Protein AF-X1BGV6-F1 (afdb_monomer)

Secondary structure (DSSP, 8-state):
--GGGTEEEE--SSS-EEEESS---B--TTSPPPSSS-----TTHHHHHHHHHHHHHTTT---EEEEE-B-TTTB-TTS-TTSTTTB-TT--

Radius of gyration: 14.38 Å; Cα contacts (8 Å, |Δi|>4): 179; chains: 1; bounding box: 31×27×41 Å

Structure (mmCIF, N/CA/C/O backbone):
data_AF-X1BGV6-F1
#
_entry.id   AF-X1BGV6-F1
#
loop_
_atom_site.group_PDB
_atom_site.id
_atom_site.type_symbol
_atom_site.label_atom_id
_atom_site.label_alt_id
_atom_site.label_comp_id
_atom_site.label_asym_id
_atom_site.label_entity_id
_atom_site.label_seq_id
_atom_site.pdbx_PDB_ins_code
_atom_site.Cartn_x
_atom_site.Ca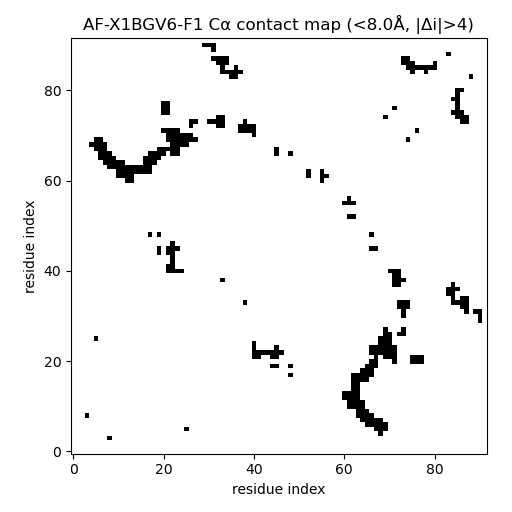rtn_y
_atom_site.Cartn_z
_atom_site.occupancy
_atom_site.B_iso_or_equiv
_atom_site.auth_seq_id
_atom_site.auth_comp_id
_atom_site.auth_asym_id
_atom_site.auth_atom_id
_atom_site.pdbx_PDB_model_num
ATOM 1 N N . MET A 1 1 ? -1.995 -17.651 -3.560 1.00 64.31 1 MET A N 1
ATOM 2 C CA . MET A 1 1 ? -0.927 -16.637 -3.710 1.00 64.31 1 MET A CA 1
ATOM 3 C C . MET A 1 1 ? -0.957 -15.744 -2.479 1.00 64.31 1 MET A C 1
ATOM 5 O O . MET A 1 1 ? -2.032 -15.271 -2.139 1.00 64.31 1 MET A O 1
ATOM 9 N N . ASP A 1 2 ? 0.160 -15.572 -1.770 1.00 85.06 2 ASP A N 1
ATOM 10 C CA . ASP A 1 2 ? 0.195 -14.717 -0.575 1.00 85.06 2 ASP A CA 1
ATOM 11 C C . ASP A 1 2 ? 0.450 -13.248 -0.957 1.00 85.06 2 ASP A C 1
ATOM 13 O O . ASP A 1 2 ? 1.561 -12.860 -1.330 1.00 85.06 2 ASP A O 1
ATOM 17 N N . PHE A 1 3 ? -0.595 -12.422 -0.866 1.00 88.88 3 PHE A N 1
ATOM 18 C CA . PHE A 1 3 ? -0.526 -10.991 -1.167 1.00 88.88 3 PHE A CA 1
ATOM 19 C C . PHE A 1 3 ? 0.114 -10.162 -0.045 1.00 88.88 3 PHE A C 1
ATOM 21 O O . PHE A 1 3 ? 0.532 -9.031 -0.300 1.00 88.88 3 PHE A O 1
ATOM 28 N N . ARG A 1 4 ? 0.275 -10.704 1.172 1.00 93.69 4 ARG A N 1
ATOM 29 C CA . ARG A 1 4 ? 0.783 -9.962 2.347 1.00 93.69 4 ARG A CA 1
ATOM 30 C C . ARG A 1 4 ? 2.242 -9.520 2.194 1.00 93.69 4 ARG A C 1
ATOM 32 O O . ARG A 1 4 ? 2.708 -8.568 2.833 1.00 93.69 4 ARG A O 1
ATOM 39 N N . LYS A 1 5 ? 2.970 -10.173 1.281 1.00 94.00 5 LYS A N 1
ATOM 40 C CA . LYS A 1 5 ? 4.314 -9.768 0.846 1.00 94.00 5 LYS A CA 1
ATOM 41 C C . LYS A 1 5 ? 4.334 -8.382 0.189 1.00 94.00 5 LYS A C 1
ATOM 43 O O . LYS A 1 5 ? 5.346 -7.679 0.297 1.00 94.00 5 LYS A O 1
ATOM 48 N N . TYR A 1 6 ? 3.246 -8.000 -0.478 1.00 95.44 6 TYR A N 1
ATOM 49 C CA . TYR A 1 6 ? 3.122 -6.782 -1.286 1.00 95.44 6 TYR A CA 1
ATOM 50 C C . TYR A 1 6 ? 2.117 -5.779 -0.723 1.00 95.44 6 TYR A C 1
ATOM 52 O O . TYR A 1 6 ? 2.271 -4.586 -0.959 1.00 95.44 6 TYR A O 1
ATOM 60 N N . PHE A 1 7 ? 1.152 -6.247 0.061 1.00 97.31 7 PHE A N 1
ATOM 61 C CA . PHE A 1 7 ? 0.112 -5.429 0.665 1.00 97.31 7 PHE A CA 1
ATOM 62 C C . PHE A 1 7 ? 0.035 -5.674 2.167 1.00 97.31 7 PHE A C 1
ATOM 64 O O . PHE A 1 7 ? 0.375 -6.746 2.662 1.00 97.31 7 PHE A O 1
ATOM 71 N N . GLU A 1 8 ? -0.402 -4.669 2.903 1.00 97.56 8 GLU A N 1
ATOM 72 C CA . GLU A 1 8 ? -0.918 -4.820 4.257 1.00 97.56 8 GLU A CA 1
ATOM 73 C C . GLU A 1 8 ? -2.388 -4.450 4.225 1.00 97.56 8 GLU A C 1
ATOM 75 O O . GLU A 1 8 ? -2.732 -3.415 3.664 1.00 97.56 8 GLU A O 1
ATOM 80 N N . PHE A 1 9 ? -3.257 -5.294 4.757 1.00 97.62 9 PHE A N 1
ATOM 81 C CA . PHE A 1 9 ? -4.687 -5.034 4.720 1.00 97.62 9 PHE A CA 1
ATOM 82 C C . PHE A 1 9 ? -5.387 -5.751 5.863 1.00 97.62 9 PHE A C 1
ATOM 84 O O . PHE A 1 9 ? -4.978 -6.848 6.252 1.00 97.62 9 PHE A O 1
ATOM 91 N N . ALA A 1 10 ? -6.464 -5.147 6.351 1.00 97.62 10 ALA A N 1
ATOM 92 C CA . ALA A 1 10 ? -7.381 -5.765 7.293 1.00 97.62 10 ALA A CA 1
ATOM 93 C C . ALA A 1 10 ? -8.811 -5.271 7.055 1.00 97.62 10 ALA A C 1
ATOM 95 O O . ALA A 1 10 ? -9.044 -4.254 6.394 1.00 97.62 10 ALA A O 1
ATOM 96 N N . LYS A 1 11 ? -9.766 -6.039 7.581 1.00 97.62 11 LYS A N 1
ATOM 97 C CA . LYS A 1 11 ? -11.172 -5.638 7.652 1.00 97.62 11 LYS A CA 1
ATOM 98 C C . LYS A 1 11 ? -11.389 -4.755 8.880 1.00 97.62 11 LYS A C 1
ATOM 100 O O . LYS A 1 11 ? -10.720 -4.965 9.885 1.00 97.62 11 LYS A O 1
ATOM 105 N N . GLY A 1 12 ? -12.348 -3.840 8.789 1.00 97.19 12 GLY A N 1
ATOM 106 C CA . GLY A 1 12 ? -12.846 -3.059 9.921 1.00 97.19 12 GLY A CA 1
ATOM 107 C C . GLY A 1 12 ? -14.330 -3.296 10.190 1.00 97.19 12 GLY A C 1
ATOM 108 O O . GLY A 1 12 ? -14.978 -4.098 9.516 1.00 97.19 12 GLY A O 1
ATOM 109 N N . GLY A 1 13 ? -14.870 -2.568 11.164 1.00 97.50 13 GLY A N 1
ATOM 110 C CA . GLY A 1 13 ? -16.285 -2.590 11.548 1.00 97.50 13 GLY A CA 1
ATOM 111 C C . GLY A 1 13 ? -17.076 -1.339 11.151 1.00 97.50 13 GLY A C 1
ATOM 112 O O . GLY A 1 13 ? -18.301 -1.354 11.226 1.00 97.50 13 GLY A O 1
ATOM 113 N N . VAL A 1 14 ? -16.409 -0.264 10.717 1.00 97.56 14 VAL A N 1
ATOM 114 C CA . VAL A 1 14 ? -17.038 1.041 10.422 1.00 97.56 14 VAL A CA 1
ATOM 115 C C . VAL A 1 14 ? -16.946 1.401 8.928 1.00 97.56 14 VAL A C 1
ATOM 117 O O . VAL A 1 14 ? -16.081 0.860 8.231 1.00 97.56 14 VAL A O 1
ATOM 120 N N . PRO A 1 15 ? -17.790 2.315 8.398 1.00 97.75 15 PRO A N 1
ATOM 121 C CA . PRO A 1 15 ? -17.822 2.667 6.971 1.00 97.75 15 PRO A CA 1
ATOM 122 C C . PRO A 1 15 ? -16.678 3.616 6.566 1.00 97.75 15 PRO A C 1
ATOM 124 O O . PRO A 1 15 ? -16.891 4.664 5.961 1.00 97.75 15 PRO A O 1
ATOM 127 N N . VAL A 1 16 ? -15.443 3.254 6.912 1.00 97.88 16 VAL A N 1
ATOM 128 C CA . VAL A 1 16 ? -14.223 3.991 6.577 1.00 97.88 16 VAL A CA 1
ATOM 129 C C . VAL A 1 16 ? -13.214 3.021 5.973 1.00 97.88 16 VAL A C 1
ATOM 131 O O . VAL A 1 16 ? -12.937 1.964 6.543 1.00 97.88 16 VAL A O 1
ATOM 134 N N . ILE A 1 17 ? -12.650 3.401 4.822 1.00 98.25 17 ILE A N 1
ATOM 135 C CA . ILE A 1 17 ? -11.571 2.676 4.144 1.00 98.25 17 ILE A CA 1
ATOM 136 C C . ILE A 1 17 ? -10.364 3.606 4.016 1.00 98.25 17 ILE A C 1
ATOM 138 O O . ILE A 1 17 ? -10.453 4.651 3.373 1.00 98.25 17 ILE A O 1
ATOM 142 N N . LEU A 1 18 ? -9.221 3.207 4.574 1.00 98.50 18 LEU A N 1
ATOM 143 C CA . LEU A 1 18 ? -7.945 3.894 4.378 1.00 98.50 18 LEU A CA 1
ATOM 144 C C . LEU A 1 18 ? -7.106 3.180 3.314 1.00 98.50 18 LEU A C 1
ATOM 146 O O . LEU A 1 18 ? -6.671 2.043 3.499 1.00 98.50 18 LEU A O 1
ATOM 150 N N . SER A 1 19 ? -6.821 3.864 2.208 1.00 98.06 19 SER A N 1
ATOM 151 C CA . SER A 1 19 ? -5.930 3.357 1.160 1.00 98.06 19 SER A CA 1
ATOM 152 C C . SER A 1 19 ? -4.634 4.161 1.085 1.00 98.06 19 SER A C 1
ATOM 154 O O . SER A 1 19 ? -4.678 5.387 1.004 1.00 98.06 19 SER A O 1
ATOM 156 N N . CYS A 1 20 ? -3.486 3.484 1.018 1.00 98.19 20 CYS A N 1
ATOM 157 C CA . CYS A 1 20 ? -2.187 4.116 0.773 1.00 98.19 20 CYS A CA 1
ATOM 158 C C . CYS A 1 20 ? -1.515 3.479 -0.458 1.00 98.19 20 CYS A C 1
ATOM 160 O O . CYS A 1 20 ? -0.772 2.502 -0.320 1.00 98.19 20 CYS A O 1
ATOM 162 N N . PRO A 1 21 ? -1.780 3.985 -1.679 1.00 97.50 21 PRO A N 1
ATOM 163 C CA . PRO A 1 21 ? -1.277 3.374 -2.908 1.00 97.50 21 PRO A CA 1
ATOM 164 C C . PRO A 1 21 ? 0.200 3.685 -3.182 1.00 97.50 21 PRO A C 1
ATOM 166 O O . PRO A 1 21 ? 0.846 2.933 -3.910 1.00 97.50 21 PRO A O 1
ATOM 169 N N . HIS A 1 22 ? 0.756 4.768 -2.627 1.00 97.69 22 HIS A N 1
ATOM 170 C CA . HIS A 1 22 ? 2.080 5.294 -3.007 1.00 97.69 22 HIS A CA 1
ATOM 171 C C . HIS A 1 22 ? 3.115 5.333 -1.877 1.00 97.69 22 HIS A C 1
ATOM 173 O O . HIS A 1 22 ? 4.229 5.791 -2.117 1.00 97.69 22 HIS A O 1
ATOM 179 N N . GLY A 1 23 ? 2.804 4.814 -0.686 1.00 95.56 23 GLY A N 1
ATOM 180 C CA . GLY A 1 23 ? 3.728 4.800 0.458 1.00 95.56 23 GLY A CA 1
ATOM 181 C C . GLY A 1 23 ? 4.761 3.665 0.460 1.00 95.56 23 GLY A C 1
ATOM 182 O O . GLY A 1 23 ? 5.594 3.592 1.359 1.00 95.56 23 GLY A O 1
ATOM 183 N N . GLY A 1 24 ? 4.706 2.755 -0.515 1.00 96.69 24 GLY A N 1
ATOM 184 C CA . GLY A 1 24 ? 5.540 1.557 -0.554 1.00 96.69 24 GLY A CA 1
ATOM 185 C C . GLY A 1 24 ? 7.017 1.810 -0.882 1.00 96.69 24 GLY A C 1
ATOM 186 O O . GLY A 1 24 ? 7.362 2.680 -1.679 1.00 96.69 24 GLY A O 1
ATOM 187 N N . PHE A 1 25 ? 7.901 0.971 -0.332 1.00 96.25 25 PHE A N 1
ATOM 188 C CA . PHE A 1 25 ? 9.356 1.031 -0.553 1.00 96.25 25 PHE A CA 1
ATOM 189 C C . PHE A 1 25 ? 9.914 -0.162 -1.344 1.00 96.25 25 PHE A C 1
ATOM 191 O O . PHE A 1 25 ? 11.027 -0.102 -1.870 1.00 96.25 25 PHE A O 1
ATOM 198 N N . LYS A 1 26 ? 9.169 -1.269 -1.456 1.00 96.31 26 LYS A N 1
ATOM 199 C CA . LYS A 1 26 ? 9.6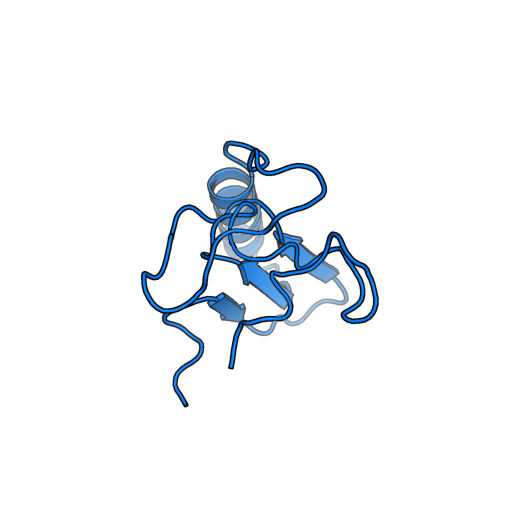55 -2.498 -2.098 1.00 96.31 26 LYS A CA 1
ATOM 200 C C . LYS A 1 26 ? 9.822 -2.292 -3.599 1.00 96.31 26 LYS A C 1
ATOM 202 O O . LYS A 1 26 ? 8.896 -1.872 -4.285 1.00 96.31 26 LYS A O 1
ATOM 207 N N . LYS A 1 27 ? 10.966 -2.712 -4.137 1.00 96.31 27 LYS A N 1
ATOM 208 C CA . LYS A 1 27 ? 11.251 -2.736 -5.579 1.00 96.31 27 LYS A CA 1
ATOM 209 C C . LYS A 1 27 ? 11.524 -4.174 -6.042 1.00 96.31 27 LYS A C 1
ATOM 211 O O . LYS A 1 27 ? 12.684 -4.545 -6.199 1.00 96.31 27 LYS A O 1
ATOM 216 N N . PRO A 1 28 ? 10.492 -5.022 -6.225 1.00 93.62 28 PRO A N 1
ATOM 217 C CA . PRO A 1 28 ? 10.694 -6.410 -6.638 1.00 93.62 28 PRO A CA 1
ATOM 218 C C . PRO A 1 28 ? 11.435 -6.487 -7.978 1.00 93.62 28 PRO A C 1
ATOM 220 O O . PRO A 1 28 ? 11.039 -5.817 -8.927 1.00 93.62 28 PRO A O 1
ATOM 223 N N . LYS A 1 29 ? 12.482 -7.318 -8.069 1.00 91.94 29 LYS A N 1
ATOM 224 C CA . LYS A 1 29 ? 13.299 -7.451 -9.293 1.00 91.94 29 LYS A CA 1
ATOM 225 C C . LYS A 1 29 ? 12.495 -7.933 -10.508 1.00 91.94 29 LYS A C 1
ATOM 227 O O . LYS A 1 29 ? 12.760 -7.491 -11.614 1.00 91.94 29 LYS A O 1
ATOM 232 N N . ARG A 1 30 ? 11.493 -8.794 -10.289 1.00 89.62 30 ARG A N 1
ATOM 233 C CA . ARG A 1 30 ? 10.625 -9.349 -11.347 1.00 89.62 30 ARG A CA 1
ATOM 234 C C . ARG A 1 30 ? 9.631 -8.346 -11.940 1.00 89.62 30 ARG A C 1
ATOM 236 O O . ARG A 1 30 ? 9.068 -8.636 -12.982 1.00 89.62 30 ARG A O 1
ATOM 243 N N . ILE A 1 31 ? 9.396 -7.206 -11.285 1.00 91.69 31 ILE A N 1
ATOM 244 C CA . ILE A 1 31 ? 8.521 -6.157 -11.817 1.00 91.69 31 ILE A CA 1
ATOM 245 C C . ILE A 1 31 ? 9.435 -5.084 -12.410 1.00 91.69 31 ILE A C 1
ATOM 247 O O . ILE A 1 31 ? 10.178 -4.466 -11.644 1.00 91.69 31 ILE A O 1
ATOM 251 N N . PRO A 1 32 ? 9.451 -4.863 -13.730 1.00 94.56 32 PRO A N 1
ATOM 252 C CA . PRO A 1 32 ? 10.240 -3.789 -14.315 1.00 94.56 32 PRO A CA 1
ATOM 253 C C . PRO A 1 32 ? 9.737 -2.411 -13.864 1.00 94.56 32 PRO A C 1
ATOM 255 O O . PRO A 1 32 ? 8.583 -2.235 -13.473 1.00 94.56 32 PRO A O 1
ATOM 258 N N . ASP A 1 33 ? 10.623 -1.418 -13.882 1.00 96.44 33 ASP A N 1
ATOM 259 C CA . ASP A 1 33 ? 10.236 -0.040 -13.579 1.00 96.44 33 ASP A CA 1
ATOM 260 C C . ASP A 1 33 ? 9.317 0.504 -14.680 1.00 96.44 33 ASP A C 1
ATOM 262 O O . ASP A 1 33 ? 9.475 0.194 -15.866 1.00 96.44 33 ASP A O 1
ATOM 266 N N . LYS A 1 34 ? 8.368 1.355 -14.284 1.00 95.25 34 LYS A N 1
ATOM 267 C CA . LYS A 1 34 ? 7.508 2.088 -15.212 1.00 95.25 34 LYS A CA 1
ATOM 268 C C . LYS A 1 34 ? 8.353 2.960 -16.123 1.00 95.25 34 LYS A C 1
ATOM 270 O O . LYS A 1 34 ? 9.299 3.616 -15.680 1.00 95.25 34 LYS A O 1
ATOM 275 N N . ILE A 1 35 ? 7.940 3.038 -17.381 1.00 94.56 35 ILE A N 1
ATOM 276 C CA . ILE A 1 35 ? 8.562 3.928 -18.360 1.00 94.56 35 ILE A CA 1
ATOM 277 C C . ILE A 1 35 ? 8.045 5.355 -18.133 1.00 94.56 35 ILE A C 1
ATOM 279 O O . ILE A 1 35 ? 8.849 6.260 -17.914 1.00 94.56 35 ILE A O 1
ATOM 283 N N . ASN A 1 36 ? 6.717 5.518 -18.040 1.00 94.50 36 ASN A N 1
ATOM 284 C CA . ASN A 1 36 ? 6.046 6.819 -17.978 1.00 94.50 36 ASN A CA 1
ATOM 285 C C . ASN A 1 36 ? 5.489 7.186 -16.588 1.00 94.50 36 ASN A C 1
ATOM 287 O O . ASN A 1 36 ? 5.206 6.333 -15.734 1.00 94.50 36 ASN A O 1
ATOM 291 N N . GLY A 1 37 ? 5.249 8.489 -16.416 1.00 92.88 37 GLY A N 1
ATOM 292 C CA . GLY A 1 37 ? 4.617 9.095 -15.243 1.00 92.88 37 GLY A CA 1
AT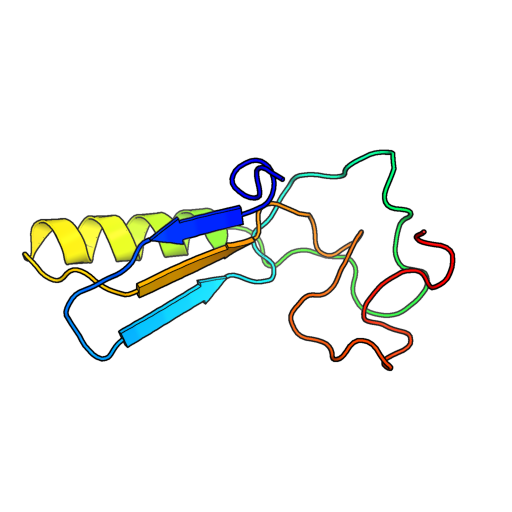OM 293 C C . GLY A 1 37 ? 5.539 9.232 -14.024 1.00 92.88 37 GLY A C 1
ATOM 294 O O . GLY A 1 37 ? 6.694 8.801 -14.063 1.00 92.88 37 GLY A O 1
ATOM 295 N N . PRO A 1 38 ? 5.030 9.805 -12.916 1.00 92.00 38 PRO A N 1
ATOM 296 C CA . PRO A 1 38 ? 5.803 9.974 -11.692 1.00 92.00 38 PRO A CA 1
ATOM 297 C C . PRO A 1 38 ? 6.319 8.638 -11.153 1.00 92.00 38 PRO A C 1
ATOM 299 O O . PRO A 1 38 ? 5.620 7.616 -11.175 1.00 92.00 38 PRO A O 1
ATOM 302 N N . LYS A 1 39 ? 7.562 8.662 -10.667 1.00 91.25 39 LYS A N 1
ATOM 303 C CA . LYS A 1 39 ? 8.253 7.510 -10.062 1.00 91.25 39 LYS A CA 1
ATOM 304 C C . LYS A 1 39 ? 8.595 7.739 -8.591 1.00 91.25 39 LYS A C 1
ATOM 306 O O . LYS A 1 39 ? 9.048 6.810 -7.930 1.00 91.25 39 LYS A O 1
ATOM 311 N N . ILE A 1 40 ? 8.387 8.957 -8.098 1.00 92.19 40 ILE A N 1
ATOM 312 C CA . ILE A 1 40 ? 8.630 9.342 -6.710 1.00 92.19 40 ILE A CA 1
ATOM 313 C C . ILE A 1 40 ? 7.437 8.874 -5.873 1.00 92.19 40 ILE A C 1
ATOM 315 O O . ILE A 1 40 ? 6.288 9.104 -6.247 1.00 92.19 40 ILE A O 1
ATOM 319 N N . ALA A 1 41 ? 7.727 8.170 -4.782 1.00 91.44 41 ALA A N 1
ATOM 320 C CA . ALA A 1 41 ? 6.739 7.766 -3.792 1.00 91.44 41 ALA A CA 1
ATOM 321 C C . ALA A 1 41 ? 6.297 8.955 -2.928 1.00 91.44 41 ALA A C 1
ATOM 323 O O . ALA A 1 41 ? 7.079 9.879 -2.682 1.00 91.44 41 ALA A O 1
ATOM 324 N N . ASP A 1 42 ? 5.079 8.872 -2.401 1.00 94.00 42 ASP A N 1
ATOM 325 C CA . ASP A 1 42 ? 4.555 9.849 -1.452 1.00 94.00 42 ASP A CA 1
ATOM 326 C C . ASP A 1 42 ? 5.195 9.547 -0.094 1.00 94.00 42 ASP A C 1
ATOM 328 O O . ASP A 1 42 ? 4.735 8.685 0.664 1.00 94.00 42 ASP A O 1
ATOM 332 N N . ARG A 1 43 ? 6.347 10.178 0.165 1.00 90.94 43 ARG A N 1
ATOM 333 C CA . ARG A 1 43 ? 7.206 9.855 1.314 1.00 90.94 43 ARG A CA 1
ATOM 334 C C . ARG A 1 43 ? 6.408 9.893 2.617 1.00 90.94 43 ARG A C 1
ATOM 336 O O . ARG A 1 43 ? 5.552 10.746 2.813 1.00 90.94 43 ARG A O 1
ATOM 343 N N . ASN A 1 44 ? 6.719 8.961 3.513 1.00 94.75 44 ASN A N 1
ATOM 344 C CA . ASN A 1 44 ? 6.122 8.809 4.844 1.00 94.75 44 ASN A CA 1
ATOM 345 C C . ASN A 1 44 ? 4.624 8.465 4.895 1.00 94.75 44 ASN A C 1
ATOM 347 O O . ASN A 1 44 ? 4.150 8.117 5.974 1.00 94.75 44 ASN A O 1
ATOM 351 N N . THR A 1 45 ? 3.885 8.454 3.780 1.00 97.44 45 THR A N 1
ATOM 352 C CA . THR A 1 45 ? 2.440 8.149 3.798 1.00 97.44 45 THR A CA 1
ATOM 353 C C . THR A 1 45 ? 2.115 6.756 4.339 1.00 97.44 45 THR A C 1
ATOM 355 O O . THR A 1 45 ? 1.094 6.597 4.997 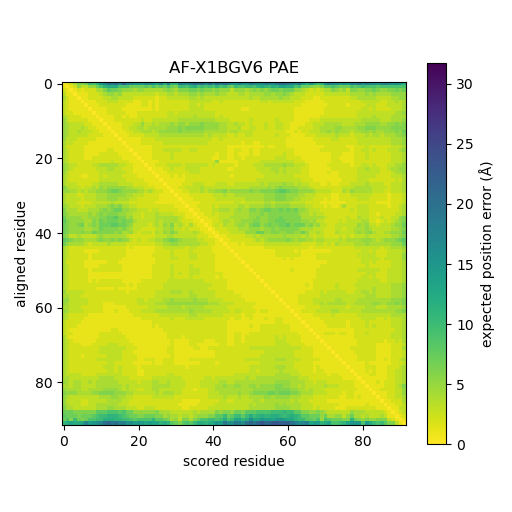1.00 97.44 45 THR A O 1
ATOM 358 N N . TYR A 1 46 ? 2.999 5.765 4.164 1.00 97.62 46 TYR A N 1
ATOM 359 C CA . TYR A 1 46 ? 2.840 4.447 4.792 1.00 97.62 46 TYR A CA 1
ATOM 360 C C . TYR A 1 46 ? 2.883 4.527 6.324 1.00 97.62 46 TYR A C 1
ATOM 362 O O . TYR A 1 46 ? 2.021 3.970 6.998 1.00 97.62 46 TYR A O 1
ATOM 370 N N . PHE A 1 47 ? 3.859 5.249 6.883 1.00 97.62 47 PHE A N 1
ATOM 371 C CA . PHE A 1 47 ? 4.001 5.403 8.333 1.00 97.62 47 PHE A CA 1
ATOM 372 C C . PHE A 1 47 ? 2.878 6.255 8.926 1.00 97.62 47 PHE A C 1
ATOM 374 O O . PHE A 1 47 ? 2.352 5.916 9.979 1.00 97.62 47 PHE A O 1
ATOM 381 N N . ILE A 1 48 ? 2.457 7.307 8.219 1.00 98.44 48 ILE A N 1
ATOM 382 C CA . ILE A 1 48 ? 1.300 8.121 8.609 1.00 98.44 48 ILE A CA 1
ATOM 383 C C . ILE A 1 48 ? 0.026 7.268 8.598 1.00 98.44 48 ILE A C 1
ATOM 385 O O . ILE A 1 48 ? -0.738 7.315 9.554 1.00 98.44 48 ILE A O 1
ATOM 389 N N . ALA A 1 49 ? -0.186 6.437 7.572 1.00 98.44 49 ALA A N 1
ATOM 390 C CA . ALA A 1 49 ? -1.334 5.534 7.525 1.00 98.44 49 ALA A CA 1
ATOM 391 C C . ALA A 1 49 ? -1.327 4.539 8.696 1.00 98.44 49 ALA A C 1
ATOM 393 O O . ALA A 1 49 ? -2.356 4.342 9.334 1.00 98.44 49 ALA A O 1
ATOM 394 N N . LYS A 1 50 ? -0.163 3.965 9.029 1.00 98.38 50 LYS A N 1
ATOM 395 C CA . LYS A 1 50 ? -0.003 3.098 10.207 1.00 98.38 50 LYS A CA 1
ATOM 396 C C . LYS A 1 50 ? -0.290 3.828 11.519 1.00 98.38 50 LYS A C 1
ATOM 398 O O . LYS A 1 50 ? -0.940 3.247 12.377 1.00 98.38 50 LYS A O 1
ATOM 403 N N . LEU A 1 51 ? 0.151 5.079 11.657 1.00 98.62 51 LEU A N 1
ATOM 404 C CA . LEU A 1 51 ? -0.139 5.904 12.830 1.00 98.62 51 LEU A CA 1
ATOM 405 C C . LEU A 1 51 ? -1.640 6.198 12.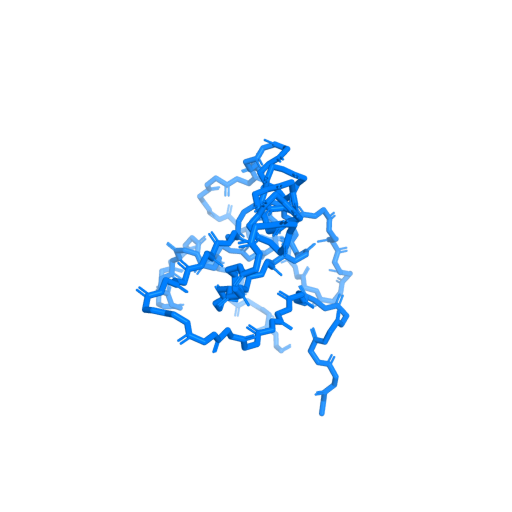958 1.00 98.62 51 LEU A C 1
ATOM 407 O O . LEU A 1 51 ? -2.183 6.093 14.049 1.00 98.62 51 LEU A O 1
ATOM 411 N N . ILE A 1 52 ? -2.320 6.528 11.856 1.00 98.50 52 ILE A N 1
ATOM 412 C CA . ILE A 1 52 ? -3.776 6.739 11.851 1.00 98.50 52 ILE A CA 1
ATOM 413 C C . ILE A 1 52 ? -4.501 5.465 12.297 1.00 98.50 52 ILE A C 1
ATOM 415 O O . ILE A 1 52 ? -5.383 5.546 13.145 1.00 98.50 52 ILE A O 1
ATOM 419 N N . ILE A 1 53 ? -4.113 4.303 11.760 1.00 98.50 53 ILE A N 1
ATOM 420 C CA . ILE A 1 53 ? -4.693 3.004 12.137 1.00 98.50 53 ILE A CA 1
ATOM 421 C C . ILE A 1 53 ? -4.502 2.748 13.638 1.00 98.50 53 ILE A C 1
ATOM 423 O O . ILE A 1 53 ? -5.486 2.530 14.332 1.00 98.50 53 ILE A O 1
ATOM 427 N N . ASP A 1 54 ? -3.276 2.873 14.154 1.00 98.50 54 ASP A N 1
ATOM 428 C CA . ASP A 1 54 ? -2.965 2.664 15.579 1.00 98.50 54 ASP A CA 1
ATOM 429 C C . ASP A 1 54 ? -3.755 3.612 16.503 1.00 98.50 54 ASP A C 1
ATOM 431 O O . ASP A 1 54 ? -4.275 3.201 17.541 1.00 98.50 54 ASP A O 1
ATOM 435 N N . LEU A 1 55 ? -3.901 4.885 16.122 1.00 98.69 55 LEU A N 1
ATOM 436 C CA . LEU A 1 55 ? -4.677 5.857 16.896 1.00 98.69 55 LEU A CA 1
ATOM 437 C C . LEU A 1 55 ? -6.181 5.554 16.903 1.00 98.69 55 LEU A C 1
ATOM 439 O O . LEU A 1 55 ? -6.848 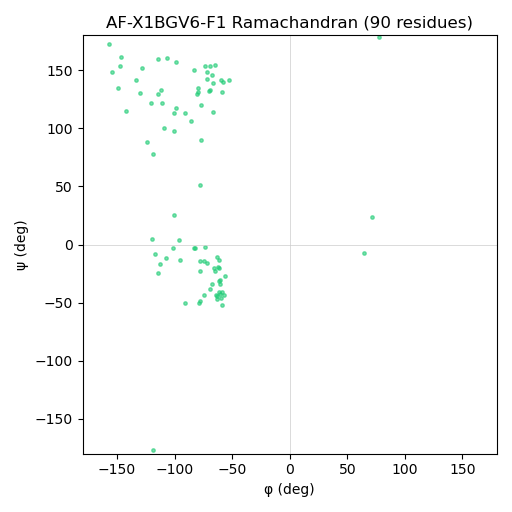5.838 17.900 1.00 98.69 55 LEU A O 1
ATOM 443 N N . LEU A 1 56 ? -6.720 5.012 15.809 1.00 98.31 56 LEU A N 1
ATOM 444 C CA . LEU A 1 56 ? -8.122 4.604 15.714 1.00 98.31 56 LEU A CA 1
ATOM 445 C C . LEU A 1 56 ? -8.380 3.308 16.492 1.00 98.31 56 LEU A C 1
ATOM 447 O O . LEU A 1 56 ? -9.327 3.266 17.277 1.00 98.31 56 LEU A O 1
ATOM 451 N N . GLU A 1 57 ? -7.491 2.318 16.384 1.00 97.44 57 GLU A N 1
ATOM 452 C CA . GLU A 1 57 ? -7.536 1.072 17.165 1.00 97.44 57 GLU A CA 1
ATOM 453 C C . GLU A 1 57 ? -7.519 1.372 18.676 1.00 97.44 57 GLU A C 1
ATOM 455 O O . GLU A 1 57 ? -8.354 0.870 19.427 1.00 97.44 57 GLU A O 1
ATOM 460 N N . LYS A 1 58 ? -6.665 2.301 19.134 1.00 98.44 58 LYS A N 1
ATOM 461 C CA . LYS A 1 58 ? -6.637 2.773 20.538 1.00 98.44 58 LYS A CA 1
ATOM 462 C C . LYS A 1 58 ? -7.930 3.449 21.002 1.00 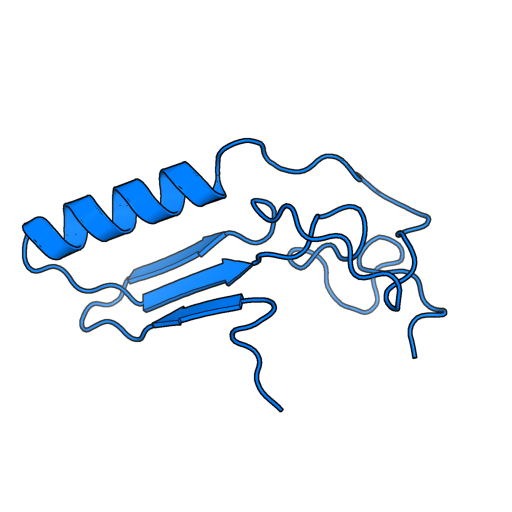98.44 58 LYS A C 1
ATOM 464 O O . LYS A 1 58 ? -8.159 3.565 22.203 1.00 98.44 58 LYS A O 1
ATOM 469 N N . LYS A 1 59 ? -8.761 3.921 20.072 1.00 98.12 59 LYS A N 1
ATOM 470 C CA . LYS A 1 59 ? -10.091 4.489 20.341 1.00 98.12 59 LYS A CA 1
ATOM 471 C C . LYS A 1 59 ? -11.219 3.466 20.170 1.00 98.12 59 LYS A C 1
ATOM 473 O O . LYS A 1 59 ? -12.379 3.848 20.287 1.00 98.12 59 LYS A O 1
ATOM 478 N N . GLY A 1 60 ? -10.900 2.199 19.895 1.00 98.00 60 GLY A N 1
ATOM 479 C CA . GLY A 1 60 ? -11.882 1.151 19.614 1.00 98.00 60 GLY A CA 1
ATOM 480 C C . GLY A 1 60 ? -12.573 1.307 18.256 1.00 98.00 60 GLY A C 1
ATOM 481 O O . GLY A 1 60 ? -13.703 0.854 18.092 1.00 98.00 60 GLY A O 1
ATOM 482 N N . ILE A 1 61 ? -11.940 1.996 17.300 1.00 98.19 61 ILE A N 1
ATOM 483 C CA . ILE A 1 61 ? -12.474 2.222 15.954 1.00 98.19 61 ILE A CA 1
ATOM 484 C C . ILE A 1 61 ? -11.657 1.404 14.956 1.00 98.19 61 ILE A C 1
ATOM 486 O O . ILE A 1 61 ? -10.599 1.831 14.498 1.00 98.19 61 ILE A O 1
ATOM 490 N N . ASP A 1 62 ? -12.193 0.259 14.553 1.00 97.81 62 ASP A N 1
ATOM 491 C CA . ASP A 1 62 ? -11.544 -0.600 13.567 1.00 97.81 62 ASP A CA 1
ATOM 492 C C . ASP A 1 62 ? -12.004 -0.234 12.152 1.00 97.81 62 ASP A C 1
ATOM 494 O O . ASP A 1 62 ? -13.166 -0.435 11.784 1.00 97.81 62 ASP A O 1
ATOM 498 N N . ILE A 1 63 ? -11.092 0.293 11.333 1.00 98.56 63 ILE A N 1
ATOM 499 C CA . ILE A 1 63 ? -11.360 0.664 9.936 1.00 98.56 63 ILE A CA 1
ATOM 500 C C . ILE A 1 63 ? -10.876 -0.408 8.960 1.00 98.56 63 ILE A C 1
ATOM 502 O O . ILE A 1 63 ? -9.958 -1.177 9.242 1.00 98.56 63 ILE A O 1
ATOM 506 N N . TYR A 1 64 ? -11.455 -0.429 7.762 1.00 98.75 64 TYR A N 1
ATOM 507 C CA . TYR A 1 64 ? -10.865 -1.176 6.657 1.00 98.75 64 TYR A CA 1
ATOM 508 C C . TYR A 1 64 ? -9.613 -0.449 6.174 1.00 98.75 64 TYR A C 1
ATOM 510 O O . TYR A 1 64 ? -9.601 0.780 6.074 1.00 98.75 64 TYR A O 1
ATOM 518 N N . TYR A 1 65 ? -8.572 -1.189 5.800 1.00 98.50 65 TYR A N 1
ATOM 519 C CA . TYR A 1 65 ? -7.412 -0.566 5.173 1.00 98.50 65 TYR A CA 1
ATOM 520 C C . TYR A 1 65 ? -6.718 -1.456 4.151 1.00 98.50 65 TYR A C 1
ATOM 522 O O . TYR A 1 65 ? -6.748 -2.685 4.230 1.00 98.50 65 TYR A O 1
ATOM 530 N N . ILE A 1 66 ? -6.047 -0.804 3.201 1.00 98.38 66 ILE A N 1
ATOM 531 C CA . ILE A 1 66 ? -5.124 -1.427 2.255 1.00 98.38 66 ILE A CA 1
ATOM 532 C C . ILE A 1 66 ? -3.923 -0.508 2.006 1.00 98.38 66 ILE A C 1
ATOM 534 O O . ILE A 1 66 ? -4.028 0.586 1.450 1.00 98.38 66 ILE A O 1
ATOM 538 N N . LEU A 1 67 ? -2.747 -0.962 2.423 1.00 98.38 67 LEU A N 1
ATOM 539 C CA . LEU A 1 67 ? -1.481 -0.260 2.271 1.00 98.38 67 LEU A CA 1
ATOM 540 C C . LEU A 1 67 ? -0.613 -1.015 1.270 1.00 98.38 67 LEU A C 1
ATOM 542 O O . LEU A 1 67 ? -0.289 -2.191 1.453 1.00 98.38 67 LEU A O 1
ATOM 546 N N . ASN A 1 68 ? -0.214 -0.335 0.204 1.00 97.69 68 ASN A N 1
ATOM 547 C CA . ASN A 1 68 ? 0.707 -0.887 -0.772 1.00 97.69 68 ASN A CA 1
ATOM 548 C C . ASN A 1 68 ? 2.152 -0.799 -0.255 1.00 97.69 68 ASN A C 1
ATOM 550 O O . ASN A 1 68 ? 2.616 0.262 0.159 1.00 97.69 68 ASN A O 1
ATOM 554 N N . LYS A 1 69 ? 2.895 -1.907 -0.335 1.00 97.06 69 LYS A N 1
ATOM 555 C CA . LYS A 1 69 ? 4.324 -1.963 0.009 1.00 97.06 69 LYS A CA 1
ATOM 556 C C . LYS A 1 69 ? 5.225 -1.791 -1.212 1.00 97.06 69 LYS A C 1
ATOM 558 O O . LYS A 1 69 ? 6.424 -1.599 -1.028 1.00 97.06 69 LYS A O 1
ATOM 563 N N . ILE A 1 70 ? 4.702 -1.879 -2.437 1.00 96.88 70 ILE A N 1
ATOM 564 C CA . ILE A 1 70 ? 5.465 -1.737 -3.684 1.00 96.88 70 ILE A CA 1
ATOM 565 C C . ILE A 1 70 ? 5.714 -0.255 -3.986 1.00 96.88 70 ILE A C 1
ATOM 567 O O . ILE A 1 70 ? 4.816 0.573 -3.919 1.00 96.88 70 ILE A O 1
ATOM 571 N N . HIS A 1 71 ? 6.939 0.090 -4.354 1.00 97.31 71 HIS A N 1
ATOM 572 C CA . HIS A 1 71 ? 7.313 1.448 -4.714 1.00 97.31 71 HIS A CA 1
ATOM 573 C C . HIS A 1 71 ? 6.631 1.904 -6.009 1.00 97.31 71 HIS A C 1
ATOM 575 O O . HIS A 1 71 ? 6.598 1.159 -6.993 1.00 97.31 71 HIS A O 1
ATOM 581 N N . ARG A 1 72 ? 6.172 3.1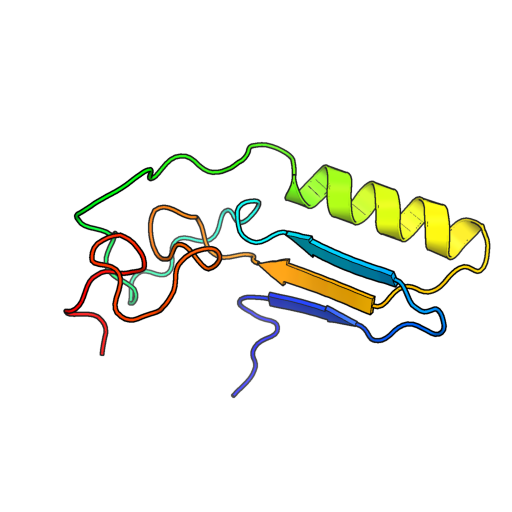63 -6.047 1.00 96.88 72 ARG A N 1
ATOM 582 C CA . ARG A 1 72 ? 5.450 3.751 -7.192 1.00 96.88 72 ARG A CA 1
ATOM 583 C C . ARG A 1 72 ? 6.224 3.670 -8.512 1.00 96.88 72 ARG A C 1
ATOM 585 O O . ARG A 1 72 ? 5.622 3.587 -9.575 1.00 96.88 72 ARG A O 1
ATOM 592 N N . SER A 1 73 ? 7.560 3.640 -8.472 1.00 96.94 73 SER A N 1
ATOM 593 C CA . SER A 1 73 ? 8.384 3.442 -9.679 1.00 96.94 73 SER A CA 1
ATOM 594 C C . SER A 1 73 ? 8.163 2.097 -10.380 1.00 96.94 73 SER A C 1
ATOM 596 O O . SER A 1 73 ? 8.516 1.989 -11.548 1.00 96.94 73 SER A O 1
ATOM 598 N N . LYS A 1 74 ? 7.600 1.089 -9.701 1.00 96.31 74 LYS A N 1
ATOM 599 C CA . LYS A 1 74 ? 7.265 -0.228 -10.268 1.00 96.31 74 LYS A CA 1
ATOM 600 C C . LYS A 1 74 ? 5.848 -0.267 -10.829 1.00 96.31 74 LYS A C 1
ATOM 602 O O . LYS A 1 74 ? 5.637 -0.678 -11.963 1.00 96.31 74 LYS A O 1
ATOM 607 N N . VAL A 1 75 ? 4.889 0.179 -10.025 1.00 95.62 75 VAL A N 1
ATOM 608 C CA . VAL A 1 75 ? 3.463 0.202 -10.352 1.00 95.62 75 VAL A CA 1
ATOM 609 C C . VAL A 1 75 ? 2.812 1.387 -9.644 1.00 95.62 75 VAL A C 1
ATOM 611 O O . VAL A 1 75 ? 3.071 1.644 -8.470 1.00 95.62 75 VAL A O 1
ATOM 614 N N . ASP A 1 76 ? 1.981 2.125 -10.367 1.00 96.94 76 ASP A N 1
ATOM 615 C CA . ASP A 1 76 ? 1.117 3.170 -9.844 1.00 96.94 76 ASP A CA 1
ATOM 616 C C . ASP A 1 76 ? -0.294 2.591 -9.707 1.00 96.94 76 ASP A C 1
ATOM 618 O O . ASP A 1 76 ? -1.052 2.520 -10.670 1.00 96.94 76 ASP A O 1
ATOM 622 N N . LEU A 1 77 ? -0.631 2.158 -8.491 1.00 95.62 77 LEU A N 1
ATOM 623 C CA . LEU A 1 77 ? -1.934 1.566 -8.170 1.00 95.62 77 LEU A CA 1
ATOM 624 C C . LEU A 1 77 ? -3.074 2.592 -8.111 1.00 95.62 77 LEU A C 1
ATOM 626 O O . LEU A 1 77 ? -4.220 2.211 -7.909 1.00 95.62 77 LEU A O 1
ATOM 630 N N . ASN A 1 78 ? -2.775 3.881 -8.297 1.00 96.56 78 ASN A N 1
ATOM 631 C CA . ASN A 1 78 ? -3.768 4.943 -8.443 1.00 96.56 78 ASN A CA 1
ATOM 632 C C . ASN A 1 78 ? -3.957 5.327 -9.924 1.00 96.56 78 ASN A C 1
ATOM 634 O O . ASN A 1 78 ? -4.273 6.471 -10.268 1.00 96.56 78 ASN A O 1
ATOM 638 N N . ARG A 1 79 ? -3.676 4.390 -10.834 1.00 96.06 79 ARG A N 1
ATOM 639 C CA . ARG A 1 79 ? -3.906 4.524 -12.272 1.00 96.06 79 ARG A CA 1
ATOM 640 C C . ARG A 1 79 ? -4.582 3.264 -12.804 1.00 96.06 79 ARG A C 1
ATOM 642 O O . ARG A 1 79 ? -4.234 2.163 -12.381 1.00 96.06 79 ARG A O 1
ATOM 649 N N . PRO A 1 80 ? -5.526 3.407 -13.748 1.00 95.25 80 PRO A N 1
ATOM 650 C CA . PRO A 1 80 ? -6.174 2.253 -14.344 1.00 95.25 80 PRO A CA 1
ATOM 651 C C . PRO A 1 80 ? -5.185 1.484 -15.234 1.00 95.25 80 PRO A C 1
ATOM 653 O O . PRO A 1 80 ? -4.268 2.089 -15.798 1.00 95.25 80 PRO A O 1
ATOM 656 N N . PRO A 1 81 ? -5.379 0.169 -15.429 1.00 92.44 81 PRO A N 1
ATOM 657 C CA . PRO A 1 81 ? -4.394 -0.683 -16.092 1.00 92.44 81 PRO A CA 1
ATOM 658 C C . PRO A 1 81 ? -4.147 -0.342 -17.569 1.00 92.44 81 PRO A C 1
ATOM 660 O O . PRO A 1 81 ? -3.075 -0.624 -18.094 1.00 92.44 81 PRO A O 1
ATOM 663 N N . HIS A 1 82 ? -5.101 0.310 -18.241 1.00 92.44 82 HIS A N 1
ATOM 664 C CA . HIS A 1 82 ? -4.926 0.788 -19.615 1.00 92.44 82 HIS A CA 1
ATOM 665 C C . HIS A 1 82 ? -4.026 2.037 -19.713 1.00 92.44 82 HIS A C 1
ATOM 667 O O . HIS A 1 82 ? -3.565 2.380 -20.804 1.00 92.44 82 HIS A O 1
ATOM 673 N N . SER A 1 83 ? -3.744 2.724 -18.598 1.00 94.62 83 SER A N 1
ATOM 674 C CA . SER A 1 83 ? -2.874 3.900 -18.587 1.00 94.62 83 SER A CA 1
ATOM 675 C C . SER A 1 83 ? -1.420 3.512 -18.852 1.00 94.62 83 SER A C 1
ATOM 677 O O . SER A 1 83 ? -0.846 2.662 -18.173 1.00 94.62 83 SER A O 1
ATOM 679 N N . SER A 1 84 ? -0.765 4.234 -19.764 1.00 92.81 84 SER A N 1
ATOM 680 C CA . SER A 1 84 ? 0.673 4.095 -20.040 1.00 92.81 84 SER A CA 1
ATOM 681 C C . SER A 1 84 ? 1.570 4.423 -18.836 1.00 92.81 84 SER A C 1
ATOM 683 O O . SER A 1 84 ? 2.764 4.127 -18.863 1.00 92.81 84 SER A O 1
ATOM 685 N N . SER A 1 85 ? 1.002 5.038 -17.792 1.00 95.38 85 SER A N 1
ATOM 686 C CA . SER A 1 85 ? 1.679 5.429 -16.553 1.00 95.38 85 SER A CA 1
ATOM 687 C C . SER A 1 85 ? 1.437 4.481 -15.371 1.00 95.38 85 SER A C 1
ATOM 689 O O . SER A 1 85 ? 2.014 4.715 -14.306 1.00 95.38 85 SER A O 1
ATOM 691 N N . ALA A 1 86 ? 0.611 3.438 -15.537 1.00 95.44 86 ALA A N 1
ATOM 692 C CA . ALA A 1 86 ? 0.221 2.525 -14.460 1.00 95.44 86 ALA A CA 1
ATOM 693 C C . ALA A 1 86 ? 1.306 1.496 -14.137 1.00 95.44 86 ALA A C 1
ATOM 695 O O . ALA A 1 86 ? 1.687 1.332 -12.986 1.00 95.44 86 ALA A O 1
ATOM 696 N N . PHE A 1 87 ? 1.853 0.825 -15.142 1.00 95.44 87 PHE A N 1
ATOM 697 C CA . PHE A 1 87 ? 2.938 -0.140 -14.983 1.00 95.44 87 PHE A CA 1
ATOM 698 C C . PHE A 1 87 ? 3.697 -0.278 -16.302 1.00 95.44 87 PHE A C 1
ATOM 700 O O . PHE A 1 87 ? 3.304 0.278 -17.330 1.00 95.44 87 PHE A O 1
ATOM 707 N N . ASN A 1 88 ? 4.814 -0.997 -16.284 1.00 95.00 88 ASN A N 1
ATOM 708 C CA . ASN A 1 88 ? 5.510 -1.335 -17.515 1.00 95.00 88 ASN A CA 1
ATOM 709 C C . ASN A 1 88 ? 4.783 -2.485 -18.229 1.00 95.00 88 ASN A C 1
ATOM 711 O O . ASN A 1 88 ? 4.669 -3.570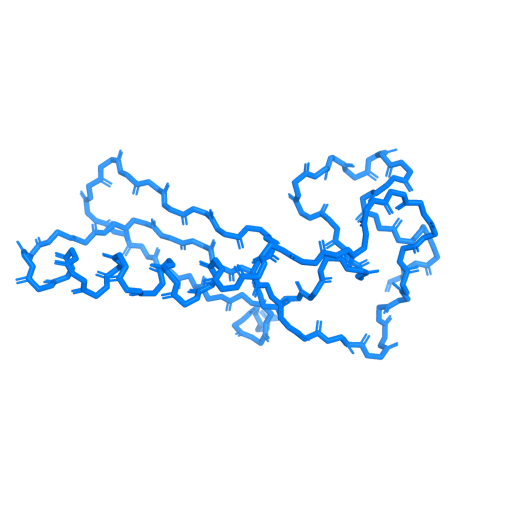 -17.665 1.00 95.00 88 ASN A O 1
ATOM 715 N N . LYS A 1 89 ? 4.323 -2.259 -19.465 1.00 87.19 89 LYS A N 1
ATOM 716 C CA . LYS A 1 89 ? 3.527 -3.225 -20.243 1.00 87.19 89 LYS A CA 1
ATOM 717 C C . LYS A 1 89 ? 4.257 -4.533 -20.582 1.00 87.19 89 LYS A C 1
ATOM 719 O O . LYS A 1 89 ? 3.603 -5.468 -21.019 1.00 87.19 89 LYS A O 1
ATOM 724 N N . THR A 1 90 ? 5.571 -4.618 -20.368 1.00 85.69 90 THR A N 1
ATOM 725 C CA . THR A 1 90 ? 6.327 -5.876 -20.490 1.00 85.69 90 THR A CA 1
ATOM 726 C C . THR A 1 90 ? 6.269 -6.748 -19.233 1.00 85.69 90 THR A C 1
ATOM 728 O O . THR A 1 90 ? 6.842 -7.833 -19.219 1.00 85.69 90 THR A O 1
ATOM 731 N N . SER A 1 91 ? 5.612 -6.285 -18.164 1.00 78.56 91 SER A N 1
ATOM 732 C CA . SER A 1 91 ? 5.395 -7.084 -16.956 1.00 78.56 91 SER A CA 1
ATOM 733 C C . SER A 1 91 ? 4.458 -8.251 -17.282 1.00 78.56 91 SER A C 1
ATOM 735 O O . SER A 1 91 ? 3.293 -8.019 -17.597 1.00 78.56 91 SER A O 1
ATOM 737 N N . THR A 1 92 ? 4.980 -9.476 -17.211 1.00 61.22 92 THR A N 1
ATOM 738 C CA . THR A 1 92 ? 4.245 -10.747 -17.347 1.00 61.22 92 THR A CA 1
ATOM 739 C C . THR A 1 92 ? 3.849 -11.317 -15.995 1.00 61.22 92 THR A C 1
ATOM 741 O O . THR A 1 92 ? 4.725 -11.295 -15.092 1.00 61.22 92 THR A O 1
#

Foldseek 3Di:
DDCVVFKDWDAWDDPDEAEAQFAADDDDPLQDFQPDDDQQGPHCPQVVSVVVQVVCVVVVGGHTYMYGNHHLRRARPVDDPPDSSGHHPPRD

Organism: NCBI:txid412755

Sequence (92 aa):
MDFRKYFEFAKGGVPVILSCPHGGFKKPKRIPDKINGPKIADRNTYFIAKLIIDLLEKKGIDIYYILNKIHRSKVDLNRPPHSSSAFNKTST

Mean predicted aligned error: 2.99 Å

Nearest PDB structures (foldseek):
  5vrb-assembly3_C  TM=6.172E-01  e=3.915E+00  Neisseria gonorrhoeae NCCP11945
  5vrb-assembly4_D  TM=5.729E-01  e=5.118E+00  Neisseria gonorrhoeae NCCP11945
  5vrb-assembly1_A  TM=5.645E-01  e=5.851E+00  Neisseria gonorrhoeae NCCP11945
  8r3p-assembly1_A  TM=4.365E-01  e=3.915E+00  Enterococcus faecium

Solvent-accessible surface area (backbone atoms only — not comparable to full-atom values): 5176 Å² total; per-residue (Å²): 135,82,57,69,86,46,34,47,70,51,82,42,84,51,105,44,77,51,76,34,51,33,32,13,77,44,76,60,84,86,51,50,61,36,83,39,69,79,50,76,48,49,78,64,43,43,60,52,51,51,50,54,50,52,58,30,49,76,69,74,46,47,47,23,37,42,35,33,35,40,19,21,34,37,37,31,75,89,44,58,85,88,41,72,48,14,38,32,88,84,59,126

pLDDT: mean 94.88, std 5.89, range [61.22, 98.75]